Protein AF-A0A8I2G481-F1 (afdb_monomer_lite)

Sequence (101 aa):
MSYNLPVVVRLEGELNKEKFDNVFMQLTDRHDSFRTSFEMKEEEPVQRIHGENYKFPITNYKQIPNSKFQIPNIIRNFVQSFDLSKAPLLRVGLIESGKEQ

pLDDT: mean 87.93, std 10.46, range [33.56, 96.81]

Secondary structure (DSSP, 8-state):
--S---------S---HHHHHHHHHHHHHH-GGGGEEEEEETTEEEEEEPPSS----EEEEPPPTT-TTHHHHHHHHH-----TTSS-S--EEEE-PPPP-

Structure (mmCIF, N/CA/C/O backbone):
data_AF-A0A8I2G481-F1
#
_entry.id   AF-A0A8I2G481-F1
#
loop_
_atom_site.group_PDB
_atom_site.id
_atom_site.type_symbol
_atom_site.label_atom_id
_atom_site.label_alt_id
_atom_site.label_comp_id
_atom_site.label_asym_id
_atom_site.label_entity_id
_atom_site.label_seq_id
_atom_site.pdbx_PDB_ins_code
_atom_site.Cartn_x
_atom_site.Cartn_y
_atom_site.Cartn_z
_atom_site.occupancy
_atom_site.B_iso_or_equiv
_atom_site.auth_seq_id
_atom_site.auth_comp_id
_atom_site.auth_asym_id
_atom_site.auth_atom_id
_atom_site.pdbx_PDB_model_num
ATOM 1 N N . MET A 1 1 ? 15.370 8.707 6.926 1.00 52.25 1 MET A N 1
ATOM 2 C CA . MET A 1 1 ? 13.890 8.599 6.916 1.00 52.25 1 MET A CA 1
ATOM 3 C C . MET A 1 1 ? 13.225 9.798 6.213 1.00 52.25 1 MET A C 1
ATOM 5 O O . MET A 1 1 ? 12.106 10.143 6.552 1.00 52.25 1 MET A O 1
ATOM 9 N N . SER A 1 2 ? 13.872 10.452 5.239 1.00 65.19 2 SER A N 1
ATOM 10 C CA . SER A 1 2 ? 13.440 11.761 4.705 1.00 65.19 2 SER A CA 1
ATOM 11 C C . SER A 1 2 ? 12.456 11.713 3.526 1.00 65.19 2 SER A C 1
ATOM 13 O O . SER A 1 2 ? 12.116 12.764 3.003 1.00 65.19 2 SER A O 1
ATOM 15 N N . TYR A 1 3 ? 12.0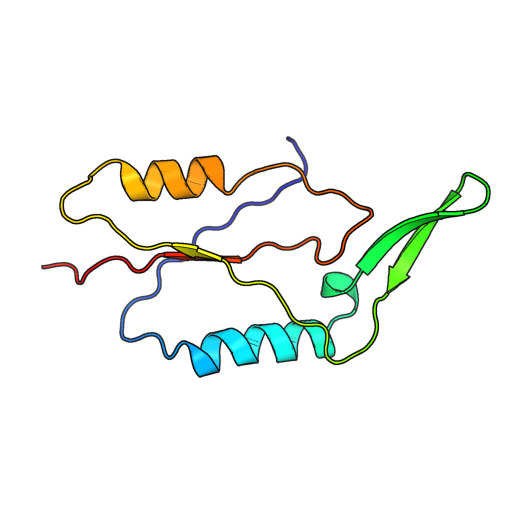05 10.528 3.096 1.00 82.12 3 TYR A N 1
ATOM 16 C CA . TYR A 1 3 ? 11.202 10.370 1.870 1.00 82.12 3 TYR A CA 1
ATOM 17 C C . TYR A 1 3 ? 9.827 9.725 2.083 1.00 82.12 3 TYR A C 1
ATOM 19 O O . TYR A 1 3 ? 9.010 9.707 1.170 1.00 82.12 3 TYR A O 1
ATOM 27 N N . ASN A 1 4 ? 9.547 9.209 3.282 1.00 87.00 4 ASN A N 1
ATOM 28 C CA . ASN A 1 4 ? 8.226 8.676 3.597 1.00 87.00 4 ASN A CA 1
ATOM 29 C C . ASN A 1 4 ? 7.311 9.827 4.029 1.00 87.00 4 ASN A C 1
ATOM 31 O O . ASN A 1 4 ? 7.654 10.545 4.967 1.00 87.00 4 ASN A O 1
ATOM 35 N N . LEU A 1 5 ? 6.135 9.951 3.409 1.00 89.56 5 LEU A N 1
ATOM 36 C CA . LEU A 1 5 ? 5.075 10.862 3.850 1.00 89.56 5 LEU A CA 1
ATOM 37 C C . LEU A 1 5 ? 3.957 10.068 4.544 1.00 89.56 5 LEU A C 1
ATOM 39 O O . LEU A 1 5 ? 3.016 9.632 3.881 1.00 89.56 5 LEU A O 1
ATOM 43 N N . PRO A 1 6 ? 4.047 9.825 5.865 1.00 90.44 6 PRO A N 1
ATOM 44 C CA . PRO A 1 6 ? 2.952 9.207 6.596 1.00 90.44 6 PRO A CA 1
ATOM 45 C C . PRO A 1 6 ? 1.778 10.182 6.722 1.00 90.44 6 PRO A C 1
ATOM 47 O O . PRO A 1 6 ? 1.955 11.343 7.087 1.00 90.44 6 PRO A O 1
ATOM 50 N N . VAL A 1 7 ? 0.569 9.683 6.477 1.00 92.19 7 VAL A N 1
ATOM 51 C CA . VAL A 1 7 ? -0.684 10.413 6.690 1.00 92.19 7 VAL A CA 1
ATOM 52 C C . VAL A 1 7 ? -1.590 9.555 7.562 1.00 92.19 7 VAL A C 1
ATOM 54 O O . VAL A 1 7 ? -1.692 8.346 7.356 1.00 92.19 7 VAL A O 1
ATOM 57 N N . VAL A 1 8 ? -2.239 10.180 8.543 1.00 91.62 8 VAL A N 1
ATOM 58 C CA . VAL A 1 8 ? -3.243 9.537 9.396 1.00 91.62 8 VAL A CA 1
ATOM 59 C C . VAL A 1 8 ? -4.577 10.220 9.140 1.00 91.62 8 VAL A C 1
ATOM 61 O O . VAL A 1 8 ? -4.680 11.438 9.253 1.00 91.62 8 VAL A O 1
ATOM 64 N N . VAL A 1 9 ? -5.588 9.427 8.795 1.00 91.69 9 VAL A N 1
ATOM 65 C CA . VAL A 1 9 ? -6.955 9.900 8.561 1.00 91.69 9 VAL A CA 1
ATOM 66 C C . VAL A 1 9 ? -7.868 9.223 9.570 1.00 91.69 9 VAL A C 1
ATOM 68 O O . VAL A 1 9 ? -7.844 8.000 9.708 1.00 91.69 9 VAL A O 1
ATOM 71 N N . ARG A 1 10 ? -8.668 10.020 10.279 1.00 89.69 10 ARG A N 1
ATOM 72 C CA . ARG A 1 10 ? -9.749 9.519 11.126 1.00 89.69 10 ARG A CA 1
ATOM 73 C C . ARG A 1 10 ? -11.016 9.421 10.284 1.00 89.69 10 ARG A C 1
ATOM 75 O O . ARG A 1 10 ? -11.395 10.395 9.643 1.00 89.69 10 ARG A O 1
ATOM 82 N N . LEU A 1 11 ? -11.645 8.252 10.287 1.00 89.06 11 LEU A N 1
ATOM 83 C CA . LEU A 1 11 ? -12.943 8.031 9.658 1.00 89.06 11 LEU A CA 1
ATOM 84 C C . LEU A 1 11 ? -13.992 7.904 10.758 1.00 89.06 11 LEU A C 1
ATOM 86 O O . LEU A 1 11 ? -13.798 7.149 11.709 1.00 89.06 11 LEU A O 1
ATOM 90 N N . GLU A 1 12 ? -15.085 8.645 10.627 1.00 88.94 12 GLU A N 1
ATOM 91 C CA . GLU A 1 12 ? -16.212 8.596 11.555 1.00 88.94 12 GLU A CA 1
ATOM 92 C C . GLU A 1 12 ? -17.374 7.838 10.911 1.00 88.94 12 GLU A C 1
ATOM 94 O O . GLU A 1 12 ? -17.684 8.036 9.736 1.00 88.94 12 GLU A O 1
ATOM 99 N N . GLY A 1 13 ? -18.011 6.960 11.686 1.00 87.25 13 GLY A N 1
ATOM 100 C CA . GLY A 1 13 ? -19.115 6.118 11.226 1.00 87.25 13 GLY A CA 1
ATOM 101 C C . GLY A 1 13 ? -18.717 4.668 10.952 1.00 87.25 13 GLY A C 1
ATOM 102 O O . GLY A 1 13 ? -17.659 4.193 11.363 1.00 87.25 13 GLY A O 1
ATOM 103 N N . GLU A 1 14 ? -19.614 3.937 10.293 1.00 86.88 14 GLU A N 1
ATOM 104 C CA . GLU A 1 14 ? -19.414 2.523 9.980 1.00 86.88 14 GLU A CA 1
ATOM 105 C C . GLU A 1 14 ? -18.584 2.358 8.706 1.00 86.88 14 GLU A C 1
ATOM 107 O O . GLU A 1 14 ? -18.964 2.806 7.622 1.00 86.88 14 GLU A O 1
ATOM 112 N N . LEU A 1 15 ? -17.447 1.672 8.825 1.00 89.12 15 LEU A N 1
ATOM 113 C CA . LEU A 1 15 ? -16.622 1.328 7.677 1.00 89.12 15 LEU A CA 1
ATOM 114 C C . LEU A 1 15 ? -17.083 -0.003 7.078 1.00 89.12 15 LEU A C 1
ATOM 116 O O . LEU A 1 15 ? -16.949 -1.060 7.693 1.00 89.12 15 LEU A O 1
ATOM 120 N N . ASN A 1 16 ? -17.540 0.024 5.826 1.00 91.88 16 ASN A N 1
ATOM 121 C CA . ASN A 1 16 ? -17.696 -1.203 5.055 1.00 91.88 16 ASN A CA 1
ATOM 122 C C . ASN A 1 16 ? -16.318 -1.658 4.547 1.00 91.88 16 ASN A C 1
ATOM 124 O O . ASN A 1 16 ? -15.768 -1.086 3.604 1.00 91.88 16 ASN A O 1
ATOM 128 N N . LYS A 1 17 ? -15.773 -2.696 5.184 1.00 89.56 17 LYS A N 1
ATOM 129 C CA . LYS A 1 17 ? -14.440 -3.223 4.879 1.00 89.56 17 LYS A CA 1
ATOM 130 C C . LYS A 1 17 ? -14.308 -3.764 3.455 1.00 89.56 17 LYS A C 1
ATOM 132 O O . LYS A 1 17 ? -13.297 -3.525 2.815 1.00 89.56 17 LYS A O 1
ATOM 137 N N . GLU A 1 18 ? -15.336 -4.425 2.935 1.00 91.56 18 GLU A N 1
ATOM 138 C CA . GLU A 1 18 ? -15.324 -4.944 1.564 1.00 91.56 18 GLU A CA 1
ATOM 139 C C . GLU A 1 18 ? -15.227 -3.805 0.541 1.00 91.56 18 GLU A C 1
ATOM 141 O O . GLU A 1 18 ? -14.423 -3.854 -0.389 1.00 91.56 18 GLU A O 1
ATOM 146 N N . LYS A 1 19 ? -15.993 -2.725 0.742 1.00 93.06 19 LYS A N 1
ATOM 147 C CA . LYS A 1 19 ? -15.881 -1.518 -0.087 1.00 93.06 19 LYS A CA 1
ATOM 148 C C . LYS A 1 19 ? -14.504 -0.873 0.044 1.00 93.06 19 LYS A C 1
ATOM 150 O O . LYS A 1 19 ? -13.955 -0.445 -0.964 1.00 93.06 19 LYS A O 1
ATOM 155 N N . PHE A 1 20 ? -13.953 -0.812 1.255 1.00 92.69 20 PHE A N 1
ATOM 156 C CA . PHE A 1 20 ? -12.620 -0.262 1.497 1.00 92.69 20 PHE A CA 1
ATOM 157 C C . PHE A 1 20 ? -11.541 -1.047 0.740 1.00 92.69 20 PHE A C 1
ATOM 159 O O . PHE A 1 20 ? -10.766 -0.450 -0.004 1.00 92.69 20 PHE A O 1
ATOM 166 N N . ASP A 1 21 ? -11.547 -2.376 0.849 1.00 91.00 21 ASP A N 1
ATOM 167 C CA . ASP A 1 21 ? -10.602 -3.250 0.149 1.00 91.00 21 ASP A CA 1
ATOM 168 C C . ASP A 1 21 ? -10.745 -3.106 -1.383 1.00 91.00 21 ASP A C 1
ATOM 170 O O . ASP A 1 21 ? -9.750 -2.960 -2.099 1.00 91.00 21 ASP A O 1
ATOM 174 N N . ASN A 1 22 ? -11.984 -3.031 -1.886 1.00 92.00 22 ASN A N 1
ATOM 175 C CA . ASN A 1 22 ? -12.271 -2.830 -3.310 1.00 92.00 22 ASN A CA 1
ATOM 176 C C . ASN A 1 22 ? -11.782 -1.479 -3.853 1.00 92.00 22 ASN A C 1
ATOM 178 O O . ASN A 1 22 ? -11.386 -1.404 -5.016 1.00 92.00 22 ASN A O 1
ATOM 182 N N . VAL A 1 23 ? -11.785 -0.413 -3.046 1.00 93.38 23 VAL A N 1
ATOM 183 C CA . VAL A 1 23 ? -11.242 0.890 -3.466 1.00 93.38 23 VAL A CA 1
ATOM 184 C C . VAL A 1 23 ? -9.747 0.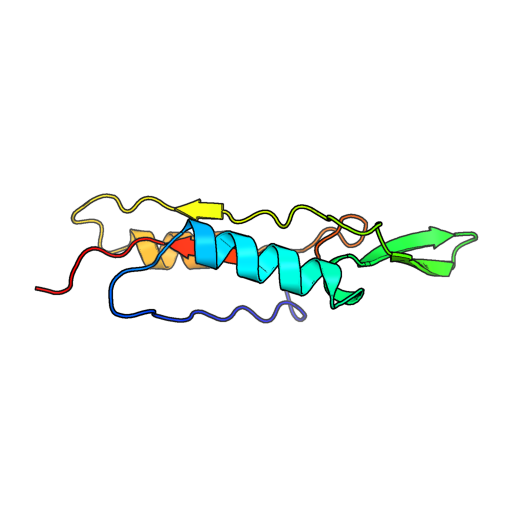781 -3.750 1.00 93.38 23 VAL A C 1
ATOM 186 O O . VAL A 1 23 ? -9.291 1.287 -4.772 1.00 93.38 23 VAL A O 1
ATOM 189 N N . PHE A 1 24 ? -8.977 0.089 -2.906 1.00 92.06 24 PHE A N 1
ATOM 190 C CA . PHE A 1 24 ? -7.540 -0.070 -3.145 1.00 92.06 24 PHE A CA 1
ATOM 191 C C . PHE A 1 24 ? -7.231 -0.950 -4.351 1.00 92.06 24 PHE A C 1
ATOM 193 O O . PHE A 1 24 ? -6.283 -0.650 -5.069 1.00 92.06 24 PHE A O 1
ATOM 200 N N . MET A 1 25 ? -8.053 -1.967 -4.615 1.00 90.62 25 MET A N 1
ATOM 201 C CA . MET A 1 25 ? -7.968 -2.749 -5.851 1.00 90.62 25 MET A CA 1
ATOM 202 C C . MET A 1 25 ? -8.220 -1.873 -7.092 1.00 90.62 25 MET A C 1
ATOM 204 O O . MET A 1 25 ? -7.434 -1.882 -8.031 1.00 90.62 25 MET A O 1
ATOM 208 N N . GLN A 1 26 ? -9.258 -1.033 -7.074 1.00 92.31 26 GLN A N 1
ATOM 209 C CA . GLN A 1 26 ? -9.524 -0.108 -8.185 1.00 92.31 26 GLN A CA 1
ATOM 210 C C . GLN A 1 26 ? -8.410 0.932 -8.361 1.00 92.31 26 GLN A C 1
ATOM 212 O O . GLN A 1 26 ? -8.085 1.314 -9.485 1.00 92.31 26 GLN A O 1
ATOM 217 N N . LEU A 1 27 ? -7.815 1.404 -7.260 1.00 92.31 27 LEU A N 1
ATOM 218 C CA . LEU A 1 27 ? -6.689 2.334 -7.305 1.00 92.31 27 LEU A CA 1
ATOM 219 C C . LEU A 1 27 ? -5.449 1.687 -7.921 1.00 92.31 27 LEU A C 1
ATOM 221 O O . LEU A 1 27 ? -4.791 2.342 -8.730 1.00 92.31 27 LEU A O 1
ATOM 225 N N . THR A 1 28 ? -5.126 0.440 -7.565 1.00 92.06 28 THR A N 1
ATOM 226 C CA . THR A 1 28 ? -3.991 -0.265 -8.171 1.00 92.06 28 THR A CA 1
ATOM 227 C C . THR A 1 28 ? -4.235 -0.547 -9.640 1.00 92.06 28 THR A C 1
ATOM 229 O O . THR A 1 28 ? -3.325 -0.329 -10.432 1.00 92.06 28 THR A O 1
ATOM 232 N N . ASP A 1 29 ? -5.439 -0.948 -10.039 1.00 91.25 29 ASP A N 1
ATOM 233 C CA . ASP A 1 29 ? -5.747 -1.176 -11.455 1.00 91.25 29 ASP A CA 1
ATOM 234 C C . ASP A 1 29 ? -5.620 0.117 -12.271 1.00 91.25 29 ASP A C 1
ATOM 236 O O . ASP A 1 29 ? -4.945 0.143 -13.300 1.00 91.25 29 ASP A O 1
ATOM 240 N N . ARG A 1 30 ? -6.173 1.225 -11.763 1.00 92.50 30 ARG A N 1
ATOM 241 C CA . ARG A 1 30 ? -6.162 2.530 -12.441 1.00 92.50 30 ARG A CA 1
ATOM 242 C C . ARG A 1 30 ? -4.781 3.193 -12.501 1.00 92.50 30 ARG A C 1
ATOM 244 O O . ARG A 1 30 ? -4.528 3.956 -13.432 1.00 92.50 30 ARG A O 1
ATOM 251 N N . HIS A 1 31 ? -3.923 2.990 -11.500 1.00 93.75 31 HIS A N 1
ATOM 252 C CA . HIS A 1 31 ? -2.672 3.738 -11.355 1.00 93.75 31 HIS A CA 1
ATOM 253 C C . HIS A 1 31 ? -1.443 2.828 -11.314 1.00 93.75 31 HIS A C 1
ATOM 255 O O . HIS A 1 31 ? -1.151 2.207 -10.290 1.00 93.75 31 HIS A O 1
ATOM 261 N N . ASP A 1 32 ? -0.647 2.866 -12.387 1.00 94.00 32 ASP A N 1
ATOM 262 C CA . ASP A 1 32 ? 0.622 2.133 -12.484 1.00 94.00 32 ASP A CA 1
ATOM 263 C C . ASP A 1 32 ? 1.564 2.424 -11.311 1.00 94.00 32 ASP A C 1
ATOM 265 O O . ASP A 1 32 ? 2.184 1.503 -10.794 1.00 94.00 32 ASP A O 1
ATOM 269 N N . SER A 1 33 ? 1.609 3.667 -10.812 1.00 92.62 33 SER A N 1
ATOM 270 C CA . SER A 1 33 ? 2.483 4.067 -9.699 1.00 92.62 33 SER A CA 1
ATOM 271 C C . SER A 1 33 ? 2.299 3.232 -8.427 1.00 92.62 33 SER A C 1
ATOM 273 O O . SER A 1 33 ? 3.257 3.050 -7.678 1.00 92.62 33 SER A O 1
ATOM 275 N N . PHE A 1 34 ? 1.097 2.701 -8.163 1.00 92.94 34 PHE A N 1
ATOM 276 C CA . PHE A 1 34 ? 0.863 1.817 -7.012 1.00 92.94 34 PHE A CA 1
ATOM 277 C C . PHE A 1 34 ? 1.279 0.368 -7.269 1.00 92.94 34 PHE A C 1
ATOM 279 O O . PHE A 1 34 ? 1.392 -0.410 -6.326 1.00 92.94 34 PHE A O 1
ATOM 286 N N . ARG A 1 35 ? 1.557 0.018 -8.522 1.00 95.06 35 ARG A N 1
ATOM 287 C CA . ARG A 1 35 ? 2.087 -1.273 -8.962 1.00 95.06 35 ARG A CA 1
ATOM 288 C C . ARG A 1 35 ? 3.546 -1.175 -9.412 1.00 95.06 35 ARG A C 1
ATOM 290 O O . ARG A 1 35 ? 4.031 -2.115 -10.027 1.00 95.06 35 ARG A O 1
ATOM 297 N N . THR A 1 36 ? 4.249 -0.080 -9.124 1.00 95.75 36 THR A N 1
ATOM 298 C CA . THR A 1 36 ? 5.645 0.112 -9.539 1.00 95.75 36 THR A CA 1
ATOM 299 C C . THR A 1 36 ? 6.627 -0.333 -8.458 1.00 95.75 36 THR A C 1
ATOM 301 O O . THR A 1 36 ? 6.509 0.048 -7.292 1.00 95.75 36 THR A O 1
ATOM 304 N N . SER A 1 37 ? 7.637 -1.098 -8.869 1.00 96.50 37 SER A N 1
ATOM 305 C CA . SER A 1 37 ? 8.884 -1.331 -8.134 1.00 96.50 37 SER A CA 1
ATOM 306 C C . SER A 1 37 ? 10.083 -0.874 -8.967 1.00 96.50 37 SER A C 1
ATOM 308 O O . SER A 1 37 ? 9.946 -0.571 -10.151 1.00 96.50 37 SER A O 1
ATOM 310 N N . PHE A 1 38 ? 11.265 -0.847 -8.365 1.00 96.69 38 PHE A N 1
ATOM 311 C CA . PHE A 1 38 ? 12.517 -0.468 -9.009 1.00 96.69 38 PHE A CA 1
ATOM 312 C C . PHE A 1 38 ? 13.501 -1.631 -8.972 1.00 96.69 38 PHE A C 1
ATOM 314 O O . PHE A 1 38 ? 13.684 -2.265 -7.934 1.00 96.69 38 PHE A O 1
ATOM 321 N N . GLU A 1 39 ? 14.150 -1.899 -10.094 1.00 96.25 39 GLU A N 1
ATOM 322 C CA . GLU A 1 39 ? 15.194 -2.915 -10.210 1.00 96.25 39 GLU A CA 1
ATOM 323 C C . GLU A 1 39 ? 16.423 -2.326 -10.905 1.00 96.25 39 GLU A C 1
ATOM 325 O O . GLU A 1 39 ? 16.323 -1.337 -11.628 1.00 96.25 39 GLU A O 1
ATOM 330 N N . MET A 1 40 ? 17.592 -2.911 -10.657 1.00 96.31 40 MET A N 1
ATOM 331 C CA . MET A 1 40 ? 18.817 -2.534 -11.360 1.00 96.31 40 MET A CA 1
ATOM 332 C C . MET A 1 40 ? 18.933 -3.390 -12.616 1.00 96.31 40 MET A C 1
ATOM 334 O O . MET A 1 40 ? 18.971 -4.620 -12.519 1.00 96.31 40 MET A O 1
ATOM 338 N N . LYS A 1 41 ? 19.021 -2.756 -13.781 1.00 94.44 41 LYS A N 1
ATOM 339 C CA . LYS A 1 41 ? 19.293 -3.427 -15.051 1.00 94.44 41 LYS A CA 1
ATOM 340 C C . LYS A 1 41 ? 20.497 -2.758 -15.691 1.00 94.44 41 LYS A C 1
ATOM 342 O O . LYS A 1 41 ? 20.448 -1.566 -15.950 1.00 94.44 41 LYS A O 1
ATOM 347 N N . GLU A 1 42 ? 21.562 -3.526 -15.924 1.00 93.06 42 GLU A N 1
ATOM 348 C CA . GLU A 1 42 ? 22.803 -3.002 -16.525 1.00 93.06 42 GLU A CA 1
ATOM 349 C C . GLU A 1 42 ? 23.341 -1.769 -15.769 1.00 93.06 42 GLU A C 1
ATOM 351 O O . GLU A 1 42 ? 23.750 -0.790 -16.371 1.00 93.06 42 GLU A O 1
ATOM 356 N N . GLU A 1 43 ? 23.305 -1.822 -14.431 1.00 93.19 43 GLU A N 1
ATOM 357 C CA . GLU A 1 43 ? 23.716 -0.736 -13.518 1.00 93.19 43 GLU A CA 1
ATOM 358 C C . GLU A 1 43 ? 22.833 0.528 -13.525 1.00 93.19 43 GLU A C 1
ATOM 360 O O . GLU A 1 43 ? 23.077 1.442 -12.740 1.00 93.19 43 GLU A O 1
ATOM 365 N N . GLU A 1 44 ? 21.734 0.536 -14.281 1.00 95.25 44 GLU A N 1
ATOM 366 C CA . GLU A 1 44 ? 20.752 1.624 -14.301 1.00 95.25 44 GLU A CA 1
ATOM 367 C C . GLU A 1 44 ? 19.475 1.251 -13.514 1.00 95.25 44 GLU A C 1
ATOM 369 O O . GLU A 1 44 ? 18.953 0.136 -13.659 1.00 95.25 44 GLU A O 1
ATOM 374 N N . PRO A 1 45 ? 18.927 2.152 -12.673 1.00 95.12 45 PRO A N 1
ATOM 375 C CA . PRO A 1 45 ? 17.659 1.923 -11.993 1.00 95.12 45 PRO A CA 1
ATOM 376 C C . PRO A 1 45 ? 16.492 2.062 -12.977 1.00 95.12 45 PRO A C 1
ATOM 378 O O . PRO A 1 45 ? 16.219 3.142 -13.502 1.00 95.12 45 PRO A O 1
ATOM 381 N N . VAL A 1 46 ? 15.744 0.979 -13.176 1.00 96.81 46 VAL A N 1
ATOM 382 C CA . VAL A 1 46 ? 14.562 0.951 -14.045 1.00 96.81 46 VAL A CA 1
ATOM 383 C C . VAL A 1 46 ? 13.292 0.679 -13.249 1.00 96.81 46 VAL A C 1
ATOM 385 O O . VAL A 1 46 ? 13.304 0.019 -12.209 1.00 96.81 46 VAL A O 1
ATOM 388 N N . GLN A 1 47 ? 12.170 1.201 -13.744 1.00 96.81 47 GLN A N 1
ATOM 389 C CA . GLN A 1 47 ? 10.851 0.935 -13.180 1.00 96.81 47 GLN A CA 1
ATOM 390 C C . GLN A 1 47 ? 10.269 -0.349 -13.762 1.00 96.81 47 GLN A C 1
ATOM 392 O O . GLN A 1 47 ? 10.257 -0.552 -14.976 1.00 96.81 47 GLN A O 1
ATOM 397 N N . ARG A 1 48 ? 9.710 -1.178 -12.886 1.00 96.06 48 ARG A N 1
ATOM 398 C CA . ARG A 1 48 ? 8.939 -2.362 -13.240 1.00 96.06 48 ARG A CA 1
ATOM 399 C C . ARG A 1 48 ? 7.504 -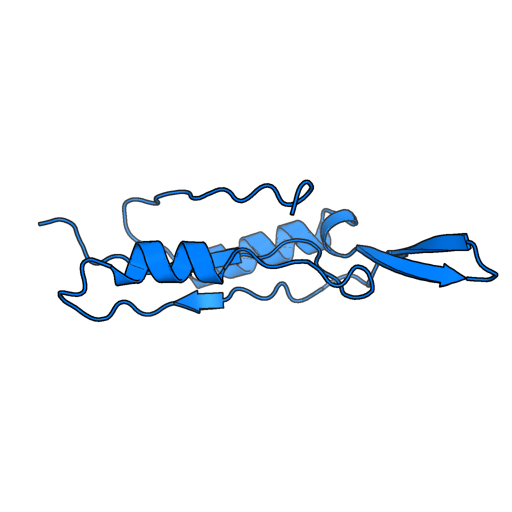2.189 -12.776 1.00 96.06 48 ARG A C 1
ATOM 401 O O . ARG A 1 48 ? 7.245 -2.078 -11.579 1.00 96.06 48 ARG A O 1
ATOM 408 N N . ILE A 1 49 ? 6.581 -2.210 -13.730 1.00 95.44 49 ILE A N 1
ATOM 409 C CA . ILE A 1 49 ? 5.144 -2.149 -13.473 1.00 95.44 49 ILE A CA 1
ATOM 410 C C . ILE A 1 49 ? 4.610 -3.583 -13.407 1.00 95.44 49 ILE A C 1
ATOM 412 O O . ILE A 1 49 ? 4.759 -4.360 -14.351 1.00 95.44 49 ILE A O 1
ATOM 416 N N . HIS A 1 50 ? 4.022 -3.953 -12.272 1.00 92.44 50 HIS A N 1
ATOM 417 C CA . HIS A 1 50 ? 3.384 -5.259 -12.077 1.00 92.44 50 HIS A CA 1
ATOM 418 C C . HIS A 1 50 ? 2.011 -5.277 -12.760 1.00 92.44 50 HIS A C 1
ATOM 420 O O . HIS A 1 50 ? 1.391 -4.229 -12.885 1.00 92.44 50 HIS A O 1
ATOM 426 N N . GLY A 1 51 ? 1.539 -6.438 -13.224 1.00 89.19 51 GLY A N 1
ATOM 427 C CA . GLY A 1 51 ? 0.303 -6.546 -14.017 1.00 89.19 51 GLY A CA 1
ATOM 428 C C . GLY A 1 51 ? -0.981 -6.105 -13.298 1.00 89.19 51 GLY A C 1
ATOM 429 O O . GLY A 1 51 ? -0.987 -5.847 -12.094 1.00 89.19 51 GLY A O 1
ATOM 430 N N . GLU A 1 52 ? -2.074 -6.038 -14.058 1.00 81.06 52 GLU A N 1
ATOM 431 C CA . GLU A 1 52 ? -3.427 -5.743 -13.560 1.00 81.06 52 GLU A CA 1
ATOM 432 C C . GLU A 1 52 ? -3.920 -6.797 -12.549 1.00 81.06 52 GLU A C 1
ATOM 434 O O . GLU A 1 52 ? -3.403 -7.919 -12.501 1.00 81.06 52 GLU A O 1
ATOM 439 N N . ASN A 1 53 ? -4.937 -6.460 -11.745 1.00 79.00 53 ASN A N 1
ATOM 440 C CA . ASN A 1 53 ? -5.433 -7.261 -10.615 1.00 79.00 53 ASN A CA 1
ATOM 441 C C . ASN A 1 53 ? -4.411 -7.426 -9.477 1.00 79.00 53 ASN A C 1
ATOM 443 O O . ASN A 1 53 ? -4.385 -8.436 -8.760 1.00 79.00 53 ASN A O 1
ATOM 447 N N . TYR A 1 54 ? -3.546 -6.427 -9.296 1.00 83.19 54 TYR A N 1
ATOM 448 C CA . TYR A 1 54 ? -2.575 -6.421 -8.212 1.00 83.19 54 TYR A CA 1
ATOM 449 C C . TYR A 1 54 ? -3.283 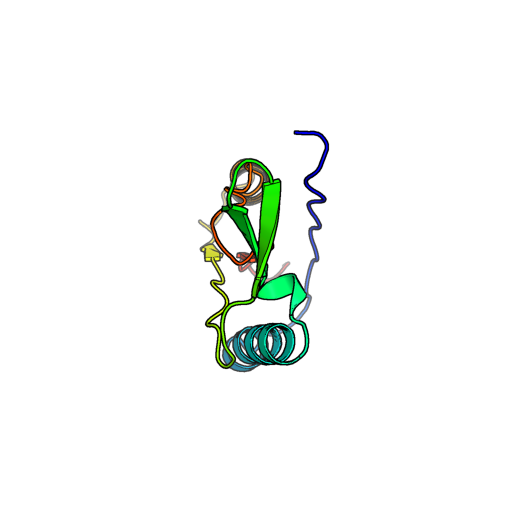-6.299 -6.859 1.00 83.19 54 TYR A C 1
ATOM 451 O O . TYR A 1 54 ? -3.907 -5.279 -6.554 1.00 83.19 54 TYR A O 1
ATOM 459 N N . LYS A 1 55 ? -3.146 -7.330 -6.018 1.00 83.62 55 LYS A N 1
ATOM 460 C CA . LYS A 1 55 ? -3.729 -7.340 -4.672 1.00 83.62 55 LYS A CA 1
ATOM 461 C C . LYS A 1 55 ? -2.985 -6.369 -3.764 1.00 83.62 55 LYS A C 1
ATOM 463 O O . LYS A 1 55 ? -1.850 -6.624 -3.364 1.00 83.62 55 LYS A O 1
ATOM 468 N N . PHE A 1 56 ? -3.649 -5.277 -3.400 1.00 88.75 56 PHE A N 1
ATOM 469 C CA . PHE A 1 56 ? -3.097 -4.310 -2.464 1.00 88.75 56 PHE A CA 1
ATOM 470 C C . PHE A 1 56 ? -3.184 -4.834 -1.014 1.00 88.75 56 PHE A C 1
ATOM 472 O O . PHE A 1 56 ? -4.282 -5.124 -0.535 1.00 88.75 56 PHE A O 1
ATOM 479 N N . PRO A 1 57 ? -2.061 -4.962 -0.283 1.00 90.00 57 PRO A N 1
ATOM 480 C CA . PRO A 1 57 ? -2.076 -5.434 1.094 1.00 90.00 57 PRO A CA 1
ATOM 481 C C . PRO A 1 57 ? -2.540 -4.331 2.056 1.00 90.00 57 PRO A C 1
ATOM 483 O O . PRO A 1 57 ? -1.923 -3.270 2.157 1.00 90.00 57 PRO A O 1
ATOM 486 N N . ILE A 1 58 ? -3.599 -4.614 2.818 1.00 92.94 58 ILE A N 1
ATOM 487 C CA . ILE A 1 58 ? -4.106 -3.741 3.886 1.00 92.94 58 ILE A CA 1
ATOM 488 C C . ILE A 1 58 ? -3.863 -4.416 5.236 1.00 92.94 58 ILE A C 1
ATOM 490 O O . ILE A 1 58 ? -4.405 -5.488 5.530 1.00 92.94 58 ILE A O 1
ATOM 494 N N . THR A 1 59 ? -3.066 -3.774 6.088 1.00 92.81 59 THR A N 1
ATOM 495 C CA . THR A 1 59 ? -2.789 -4.290 7.432 1.00 92.81 59 THR A CA 1
ATOM 496 C C . THR A 1 59 ? -3.907 -3.881 8.377 1.00 92.81 59 THR A C 1
ATOM 498 O O . THR A 1 59 ? -4.152 -2.698 8.591 1.00 92.81 59 THR A O 1
ATOM 501 N N . ASN A 1 60 ? -4.578 -4.862 8.974 1.00 91.31 60 ASN A N 1
ATOM 502 C CA . ASN A 1 60 ? -5.634 -4.620 9.950 1.00 91.31 60 ASN A CA 1
ATOM 503 C C . ASN A 1 60 ? -5.063 -4.698 11.368 1.00 91.31 60 ASN A C 1
ATOM 505 O O . ASN A 1 60 ? -4.489 -5.719 11.752 1.00 91.31 60 ASN A O 1
ATOM 509 N N . TYR A 1 61 ? -5.258 -3.647 12.154 1.00 90.06 61 TYR A N 1
ATOM 510 C CA . TYR A 1 61 ? -4.841 -3.572 13.547 1.00 90.06 61 TYR A CA 1
ATOM 511 C C . TYR A 1 61 ? -6.055 -3.674 14.462 1.00 90.06 61 TYR A C 1
ATOM 513 O O . TYR A 1 61 ? -7.016 -2.919 14.328 1.00 90.06 61 TYR A O 1
ATOM 521 N N . LYS A 1 62 ? -5.989 -4.596 15.425 1.00 81.56 62 LYS A N 1
ATOM 522 C CA . LYS A 1 62 ? -7.004 -4.729 16.473 1.00 81.56 62 LYS A CA 1
ATOM 523 C C . LYS A 1 62 ? -6.617 -3.897 17.687 1.00 81.56 62 LYS A C 1
ATOM 525 O O . LYS A 1 62 ? -5.495 -4.010 18.192 1.00 81.56 62 LYS A O 1
ATOM 530 N N . GLN A 1 63 ? -7.554 -3.095 18.179 1.00 78.38 63 GLN A N 1
ATOM 531 C CA . GLN A 1 63 ? -7.367 -2.380 19.431 1.00 78.38 63 GLN A CA 1
ATOM 532 C C . GLN A 1 63 ? -7.493 -3.341 20.627 1.00 78.38 63 GLN A C 1
ATOM 534 O O . GLN A 1 63 ? -8.338 -4.233 20.648 1.00 78.38 63 GLN A O 1
ATOM 539 N N . ILE A 1 64 ? -6.639 -3.154 21.629 1.00 75.94 64 I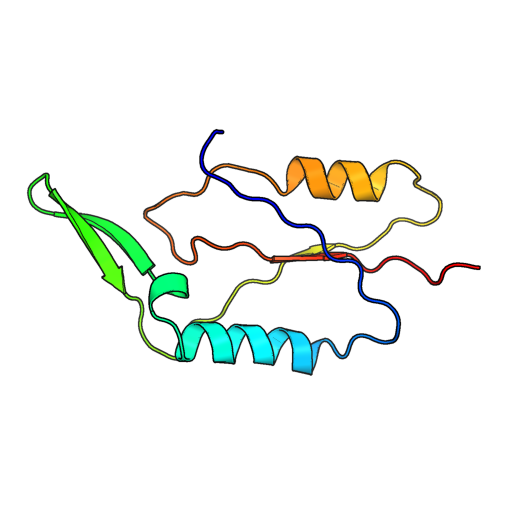LE A N 1
ATOM 540 C CA . ILE A 1 64 ? -6.759 -3.719 22.967 1.00 75.94 64 ILE A CA 1
ATOM 541 C C . ILE A 1 64 ? -7.512 -2.672 23.799 1.00 75.94 64 ILE A C 1
ATOM 543 O O . ILE A 1 64 ? -7.024 -1.540 23.923 1.00 75.94 64 ILE A O 1
ATOM 547 N N . PRO A 1 65 ? -8.681 -3.017 24.370 1.00 71.81 65 PRO A N 1
ATOM 548 C CA . PRO A 1 65 ? -9.449 -2.098 25.202 1.00 71.81 65 PRO A CA 1
ATOM 549 C C . PRO A 1 65 ? -8.593 -1.468 26.310 1.00 71.81 65 PRO A C 1
ATOM 551 O O . PRO A 1 65 ? -7.723 -2.121 26.883 1.00 71.81 65 PRO A O 1
ATOM 554 N N . ASN A 1 66 ? -8.849 -0.195 26.621 1.00 71.25 66 ASN A N 1
ATOM 555 C CA . ASN A 1 66 ? -8.199 0.569 27.698 1.00 71.25 66 ASN A CA 1
ATOM 556 C C . ASN A 1 66 ? -6.685 0.827 27.548 1.00 71.25 66 ASN A C 1
ATOM 558 O O . ASN A 1 66 ? -6.055 1.341 28.475 1.00 71.25 66 ASN A O 1
ATOM 562 N N . SER A 1 67 ? -6.082 0.552 26.386 1.00 77.50 67 SER A N 1
ATOM 563 C CA . SER A 1 67 ? -4.670 0.868 26.148 1.00 77.50 67 SER A CA 1
ATOM 564 C C . SER A 1 67 ? -4.480 2.252 25.518 1.00 77.50 67 SER A C 1
ATOM 566 O O . SER A 1 67 ? -4.547 2.422 24.299 1.00 77.50 67 SER A O 1
ATOM 568 N N . LYS A 1 68 ? -4.184 3.257 26.356 1.00 69.81 68 LYS A N 1
ATOM 569 C CA . LYS A 1 68 ? -3.979 4.660 25.931 1.00 69.81 68 LYS A CA 1
ATOM 570 C C . LYS A 1 68 ? -2.844 4.849 24.915 1.00 69.81 68 LYS A C 1
ATOM 572 O O . LYS A 1 68 ? -2.887 5.775 24.114 1.00 69.81 68 LYS A O 1
ATOM 577 N N . PHE A 1 69 ? -1.828 3.985 24.937 1.00 78.38 69 PHE A N 1
ATOM 578 C CA . PHE A 1 69 ? -0.629 4.132 24.101 1.00 78.38 69 PHE A CA 1
ATOM 579 C C . PHE A 1 69 ? -0.624 3.247 22.854 1.00 78.38 69 PHE A C 1
ATOM 581 O O . PHE A 1 69 ? 0.300 3.337 22.047 1.00 78.38 69 PHE A O 1
ATOM 588 N N . GLN A 1 70 ? -1.638 2.402 22.664 1.00 85.44 70 GLN A N 1
ATOM 589 C CA . GLN A 1 70 ? -1.604 1.422 21.587 1.00 85.44 70 GLN A CA 1
ATOM 590 C C . GLN A 1 70 ? -1.663 2.066 20.200 1.00 85.44 70 GLN A C 1
ATOM 592 O O . GLN A 1 70 ? -0.830 1.741 19.361 1.00 85.44 70 GLN A O 1
ATOM 597 N N . ILE A 1 71 ? -2.598 2.992 19.962 1.00 86.94 71 ILE A N 1
ATOM 598 C CA . ILE A 1 71 ? -2.739 3.660 18.658 1.00 86.94 71 ILE A CA 1
ATOM 599 C C . ILE A 1 71 ? -1.467 4.455 18.302 1.00 86.94 71 ILE A C 1
ATOM 601 O O . ILE A 1 71 ? -0.920 4.218 17.224 1.00 86.94 71 ILE A O 1
ATOM 605 N N . PRO A 1 72 ? -0.911 5.309 19.191 1.00 88.44 72 PRO A N 1
ATOM 606 C CA . PRO A 1 72 ? 0.371 5.967 18.930 1.00 88.44 72 PRO A CA 1
ATOM 607 C C . PRO A 1 72 ? 1.513 4.994 18.613 1.00 88.44 72 PRO A C 1
ATOM 609 O O . PRO A 1 72 ? 2.320 5.264 17.725 1.00 88.44 72 PRO A O 1
ATOM 612 N N . ASN A 1 73 ? 1.584 3.851 19.302 1.00 90.06 73 ASN A N 1
ATOM 613 C CA . ASN A 1 73 ? 2.619 2.847 19.051 1.00 90.06 73 ASN A CA 1
ATOM 614 C C . ASN A 1 73 ? 2.416 2.117 17.717 1.00 90.06 73 ASN A C 1
ATOM 616 O O . ASN A 1 73 ? 3.395 1.874 17.015 1.00 90.06 73 ASN A O 1
ATOM 620 N N . ILE A 1 74 ? 1.170 1.820 17.335 1.00 91.00 74 ILE A N 1
ATOM 621 C CA . ILE A 1 74 ? 0.849 1.273 16.010 1.00 91.00 74 ILE A CA 1
ATOM 622 C C . ILE A 1 74 ? 1.332 2.240 14.926 1.00 91.00 74 ILE A C 1
ATOM 624 O O . ILE A 1 74 ? 2.058 1.820 14.031 1.00 91.00 74 ILE A O 1
ATOM 628 N N . ILE A 1 75 ? 1.003 3.532 15.038 1.00 89.25 75 ILE A N 1
ATOM 629 C CA . ILE A 1 75 ? 1.405 4.551 14.056 1.00 89.25 75 ILE A CA 1
ATOM 630 C C . ILE A 1 75 ? 2.933 4.657 13.969 1.00 89.25 75 ILE A C 1
ATOM 632 O O . ILE A 1 75 ? 3.485 4.660 12.870 1.00 89.25 75 ILE A O 1
ATOM 636 N N . ARG A 1 76 ? 3.637 4.694 15.109 1.00 89.38 76 ARG A N 1
ATOM 637 C CA . ARG A 1 76 ? 5.111 4.753 15.129 1.00 89.38 76 ARG A CA 1
ATOM 638 C C . ARG A 1 76 ? 5.748 3.544 14.449 1.00 89.38 76 ARG A C 1
ATOM 640 O O . ARG A 1 76 ? 6.644 3.721 13.634 1.00 89.38 76 ARG A O 1
ATOM 647 N N . ASN A 1 77 ? 5.260 2.341 14.744 1.00 90.75 77 ASN A N 1
ATOM 648 C CA . ASN A 1 77 ? 5.796 1.100 14.179 1.00 90.75 77 ASN A CA 1
ATOM 649 C C . ASN A 1 77 ? 5.375 0.880 12.718 1.00 90.75 77 ASN A C 1
ATOM 651 O O . ASN A 1 77 ? 5.990 0.093 12.002 1.00 90.75 77 ASN A O 1
ATOM 655 N N . PHE A 1 78 ? 4.326 1.564 12.264 1.00 92.00 78 PHE A N 1
ATOM 656 C CA . PHE A 1 78 ? 3.876 1.514 10.880 1.00 92.00 78 PHE A CA 1
ATOM 657 C C . PHE A 1 78 ? 4.850 2.226 9.931 1.00 92.00 78 PHE A C 1
ATOM 659 O O . PHE A 1 78 ? 5.038 1.789 8.792 1.00 92.00 78 PHE A O 1
ATOM 666 N N . VAL A 1 79 ? 5.504 3.302 10.379 1.00 90.06 79 VAL A N 1
ATOM 667 C CA . VAL A 1 79 ? 6.457 4.057 9.557 1.00 90.06 79 VAL A CA 1
ATOM 668 C C . VAL A 1 79 ? 7.820 3.362 9.565 1.00 90.06 79 VAL A C 1
ATOM 670 O O . VAL A 1 79 ? 8.584 3.439 10.517 1.00 90.06 79 VAL A O 1
ATOM 673 N N . GLN A 1 80 ? 8.143 2.706 8.456 1.00 91.44 80 GLN A N 1
ATOM 674 C CA . GLN A 1 80 ? 9.416 2.011 8.217 1.00 91.44 80 GLN A CA 1
ATOM 675 C C . GLN A 1 80 ? 9.874 2.295 6.783 1.00 91.44 80 GLN A C 1
ATOM 677 O O . GLN A 1 80 ? 9.082 2.785 5.975 1.00 91.44 80 GLN A O 1
ATOM 682 N N . SER A 1 81 ? 11.130 2.024 6.445 1.00 92.50 81 SER A N 1
ATOM 683 C CA . SER A 1 81 ? 11.621 2.168 5.069 1.00 92.50 81 SER A CA 1
ATOM 684 C C . SER A 1 81 ? 10.883 1.229 4.108 1.00 92.50 81 SER A C 1
ATOM 686 O O . SER A 1 81 ? 10.403 0.170 4.513 1.00 92.50 81 SER A O 1
ATOM 688 N N . PHE A 1 82 ? 10.782 1.617 2.838 1.00 93.38 82 PHE A N 1
ATOM 689 C CA . PHE A 1 82 ? 10.340 0.716 1.776 1.00 93.38 82 PHE A CA 1
ATOM 690 C C . PHE A 1 82 ? 11.535 -0.011 1.158 1.00 93.38 82 PHE A C 1
ATOM 692 O O . PHE A 1 82 ? 12.611 0.565 1.011 1.00 93.38 82 PHE A O 1
ATOM 699 N N . ASP A 1 83 ? 11.313 -1.263 0.773 1.00 94.00 83 ASP A N 1
ATOM 700 C CA . ASP A 1 83 ? 12.180 -1.982 -0.154 1.00 94.00 83 ASP A CA 1
ATOM 701 C C . ASP A 1 83 ? 11.732 -1.619 -1.573 1.00 94.00 83 ASP A C 1
ATOM 703 O O . ASP A 1 83 ? 10.659 -2.037 -2.003 1.00 94.00 83 ASP A O 1
ATOM 707 N N . LEU A 1 84 ? 12.526 -0.807 -2.279 1.00 95.25 84 LEU A N 1
ATOM 708 C CA . LEU A 1 84 ? 12.152 -0.295 -3.602 1.00 95.25 84 LEU A CA 1
ATOM 709 C C . LEU A 1 84 ? 11.984 -1.408 -4.644 1.00 95.25 84 LEU A C 1
ATOM 711 O O . LEU A 1 84 ? 11.266 -1.205 -5.619 1.00 95.25 84 LEU A O 1
ATOM 715 N N . SER A 1 85 ? 12.564 -2.590 -4.414 1.00 95.38 85 SER A N 1
ATOM 716 C CA . SER A 1 85 ? 12.401 -3.755 -5.291 1.00 95.38 85 SER A CA 1
ATOM 717 C C . SER A 1 85 ? 11.032 -4.429 -5.182 1.00 95.38 85 SER A C 1
ATOM 719 O O . SER A 1 85 ? 10.702 -5.298 -5.990 1.00 95.38 85 SER A O 1
ATOM 721 N N . LYS A 1 86 ? 10.204 -4.018 -4.213 1.00 93.44 86 LYS A N 1
ATOM 722 C CA . LYS A 1 86 ? 8.892 -4.609 -3.945 1.00 93.44 86 LYS A CA 1
ATOM 723 C C . LYS A 1 86 ? 7.785 -3.571 -4.070 1.00 93.44 86 LYS A C 1
ATOM 725 O O . LYS A 1 86 ? 7.734 -2.597 -3.326 1.00 93.44 86 LYS A O 1
ATOM 730 N N . ALA A 1 87 ? 6.849 -3.832 -4.975 1.00 92.81 87 ALA A N 1
ATOM 731 C CA . ALA A 1 87 ? 5.573 -3.135 -4.991 1.00 92.81 87 ALA A CA 1
ATOM 732 C C . ALA A 1 87 ? 4.666 -3.659 -3.849 1.00 92.81 87 ALA A C 1
ATOM 734 O O . ALA A 1 87 ? 4.855 -4.785 -3.377 1.00 92.81 87 ALA A O 1
ATOM 735 N N . PRO A 1 88 ? 3.660 -2.887 -3.398 1.00 94.00 88 PRO A N 1
ATOM 736 C CA . PRO A 1 88 ? 3.478 -1.465 -3.667 1.00 94.00 88 PRO A CA 1
ATOM 737 C C . PRO A 1 88 ? 4.382 -0.603 -2.767 1.00 94.00 88 PRO A C 1
ATOM 739 O O . PRO A 1 88 ? 4.590 -0.909 -1.591 1.00 94.00 88 PRO A O 1
ATOM 742 N N . LEU A 1 89 ? 4.828 0.552 -3.270 1.00 94.12 89 LEU A N 1
ATOM 743 C CA . LEU A 1 89 ? 5.520 1.579 -2.467 1.00 94.12 89 LEU A CA 1
ATOM 744 C C . LEU A 1 89 ? 4.541 2.500 -1.717 1.00 94.12 89 LEU A C 1
ATOM 746 O O . LEU A 1 89 ? 4.790 3.683 -1.498 1.00 94.12 89 LEU A O 1
ATOM 750 N N . LEU A 1 90 ? 3.410 1.925 -1.312 1.00 92.81 90 LEU A N 1
ATOM 751 C CA . LEU A 1 90 ? 2.374 2.518 -0.481 1.00 92.81 90 LEU A CA 1
ATOM 752 C C . LEU A 1 90 ? 1.980 1.470 0.561 1.00 92.81 90 LEU A C 1
ATOM 754 O O . LEU A 1 90 ? 1.840 0.293 0.242 1.00 92.81 90 LEU A O 1
ATOM 758 N N . ARG A 1 91 ? 1.780 1.885 1.812 1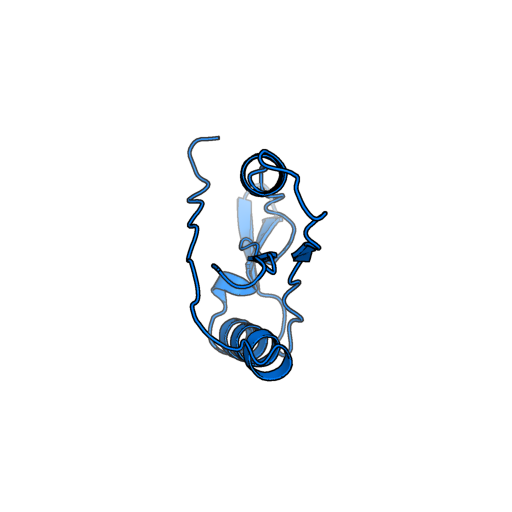.00 94.25 91 ARG A N 1
ATOM 759 C CA . ARG A 1 91 ? 1.253 1.010 2.866 1.00 94.25 91 ARG A CA 1
ATOM 760 C C . ARG A 1 91 ? 0.009 1.623 3.469 1.00 94.25 91 ARG A C 1
ATOM 762 O O . ARG A 1 91 ? -0.024 2.823 3.724 1.00 94.25 91 ARG A O 1
ATOM 769 N N . VAL A 1 92 ? -0.980 0.774 3.738 1.00 95.00 92 VAL A N 1
ATOM 770 C CA . VAL A 1 92 ? -2.251 1.161 4.353 1.00 95.00 92 VAL A CA 1
ATOM 771 C C . VAL A 1 92 ? -2.464 0.313 5.596 1.00 95.00 92 VAL A C 1
ATOM 773 O O . VAL A 1 92 ? -2.383 -0.916 5.556 1.00 95.00 92 VAL A O 1
ATOM 776 N N . GLY A 1 93 ? -2.700 0.994 6.711 1.00 93.75 93 GLY A N 1
ATOM 777 C CA . GLY A 1 93 ? -3.061 0.391 7.981 1.00 93.75 93 GLY A CA 1
ATOM 778 C C . GLY A 1 93 ? -4.464 0.832 8.364 1.00 93.75 93 GLY A C 1
ATOM 779 O O . GLY A 1 93 ? -4.731 2.030 8.401 1.00 93.75 93 GLY A O 1
ATOM 780 N N . LEU A 1 94 ? -5.341 -0.122 8.660 1.00 93.19 94 LEU A N 1
ATOM 781 C CA . LEU A 1 94 ? -6.664 0.150 9.203 1.00 93.19 94 LEU A CA 1
ATOM 782 C C . LEU A 1 94 ? -6.661 -0.166 10.697 1.00 93.19 94 LEU A C 1
ATOM 784 O O . LEU A 1 94 ? -6.369 -1.294 11.094 1.00 93.19 94 LEU A O 1
ATOM 788 N N . ILE A 1 95 ? -6.976 0.834 11.515 1.00 91.12 95 ILE A N 1
ATOM 789 C CA . ILE A 1 95 ? -7.107 0.697 12.965 1.00 91.12 95 ILE A CA 1
ATOM 790 C C . ILE A 1 95 ? -8.579 0.894 13.300 1.00 91.12 95 ILE A C 1
ATOM 792 O O . ILE A 1 95 ? -9.131 1.962 13.048 1.00 91.12 95 ILE A O 1
ATOM 796 N N . GLU A 1 96 ? -9.207 -0.120 13.880 1.00 86.38 96 GLU A N 1
ATOM 797 C CA . GLU A 1 96 ? -10.553 0.026 14.426 1.00 86.38 96 GLU A CA 1
ATOM 798 C C . GLU A 1 96 ? -10.447 0.701 15.798 1.00 86.38 96 GLU A C 1
ATOM 800 O O . GLU A 1 96 ? -10.029 0.080 16.776 1.00 86.38 96 GLU A O 1
ATOM 805 N N . SER A 1 97 ? -10.751 1.998 15.859 1.00 77.38 97 SER A N 1
ATOM 806 C CA . SER A 1 97 ? -10.935 2.703 17.126 1.00 77.38 97 SER A CA 1
ATOM 807 C C . SER A 1 97 ? -12.368 2.483 17.595 1.00 77.38 97 SER A C 1
ATOM 809 O O . SER A 1 97 ? -13.299 2.743 16.832 1.00 77.38 97 SER A O 1
ATOM 811 N N . GLY A 1 98 ? -12.556 2.008 18.828 1.00 68.56 98 GLY A N 1
ATOM 812 C CA . GLY A 1 98 ? -13.897 1.874 19.409 1.00 68.56 98 GLY A CA 1
ATOM 813 C C . GLY A 1 98 ? -14.695 3.185 19.347 1.00 68.56 98 GLY A C 1
ATOM 814 O O . GLY A 1 98 ? -14.114 4.263 19.223 1.00 68.56 98 GLY A O 1
ATOM 815 N N . LYS A 1 99 ? -16.031 3.091 19.429 1.00 58.88 99 LYS A N 1
ATOM 816 C CA . LYS A 1 99 ? -16.917 4.267 19.454 1.00 58.88 99 LYS A CA 1
ATOM 817 C C . LYS A 1 99 ? -16.460 5.229 20.556 1.00 58.88 99 LYS A C 1
ATOM 819 O O . LYS A 1 99 ? -16.268 4.799 21.693 1.00 58.88 99 LYS A O 1
ATOM 824 N N . GLU A 1 100 ? -16.292 6.507 20.215 1.00 49.84 100 GLU A N 1
ATOM 825 C CA . GLU A 1 100 ? -16.251 7.560 21.231 1.00 49.84 100 GLU A CA 1
ATOM 826 C C . GLU A 1 100 ? -17.554 7.481 22.033 1.00 49.84 100 GLU A C 1
ATOM 828 O O . GLU A 1 100 ? -18.637 7.398 21.448 1.00 49.84 100 GLU A O 1
ATOM 833 N N . GLN A 1 101 ? -17.422 7.392 23.357 1.00 33.56 101 GLN A N 1
ATOM 834 C CA . GLN A 1 101 ? -18.531 7.596 24.287 1.00 33.56 101 GLN A CA 1
ATOM 835 C C . GLN A 1 101 ? -18.776 9.089 24.453 1.00 33.56 101 GLN A C 1
ATOM 837 O O . GLN A 1 101 ? -17.766 9.826 24.535 1.00 33.56 101 GLN A O 1
#

Foldseek 3Di:
DPPDDDDDDDDDDDDPVVVVQVVVLVVLQVDQLQQWAWDQDPNDIDIDGDDHSDRADEAEDEDDPPDPCPVVVCSVVQDDDDDRRDGDPDYHYDYDDDDDD

Radius of gyration: 16.39 Å; chains: 1; bounding box: 43×19×44 Å